Protein AF-J2IZG5-F1 (afdb_monomer)

Solvent-accessible surface area (backbone atoms only — not comparable to full-atom values): 5295 Å² total; per-residue (Å²): 116,68,64,58,52,51,49,61,74,72,49,90,49,74,66,49,54,48,44,36,51,55,34,45,56,60,38,54,62,50,49,65,55,47,53,48,34,74,74,65,54,65,31,91,90,58,64,65,66,59,48,52,54,48,41,52,52,32,54,51,44,28,55,50,14,60,80,67,71,35,61,40,49,28,54,31,30,52,55,33,39,55,55,41,50,52,45,50,49,49,40,67,59,34,63,78,110

pLDDT: mean 90.61, std 12.9, range [55.75, 98.62]

Radius of gyration: 16.97 Å; Cα contacts (8 Å, |Δi|>4): 75; chains: 1; bounding box: 39×18×52 Å

Mean predicted aligned error: 5.43 Å

Foldseek 3Di:
DVVVVVVVVVDDDPVLVVLLVVLQVVLCVLVVVLVVCVVPLDQPVPDLVVLVVVLVVLVVQLVVCVVVVRPSSNVSSVSSNVSSVSVNVSNVVSVVD

Secondary structure (DSSP, 8-state):
-HHHHHHHHHS--HHHHHHHHHHHHHHHTTHHHHHHHHHH---TTS-HHHHHHHHHHHHHHHHHHHHHT-HHHHHHHHHHHHHHHHHHHHHHHHT--

Structure (mmCIF, N/CA/C/O backbone):
data_AF-J2IZG5-F1
#
_entry.id   AF-J2IZG5-F1
#
loop_
_atom_site.group_PDB
_atom_site.id
_atom_site.type_symbol
_atom_site.label_atom_id
_atom_site.label_alt_id
_atom_site.label_comp_id
_atom_site.label_asym_id
_atom_site.label_entity_id
_atom_site.label_seq_id
_atom_site.pdbx_PDB_ins_code
_atom_site.Cartn_x
_atom_site.Cartn_y
_atom_site.Cartn_z
_atom_site.occupancy
_atom_site.B_iso_or_equiv
_atom_site.auth_seq_id
_atom_site.auth_comp_id
_atom_site.auth_asym_id
_atom_site.auth_atom_id
_atom_site.pdbx_PDB_model_num
ATOM 1 N N . MET A 1 1 ? 20.007 -2.379 -31.471 1.00 57.59 1 MET A N 1
ATOM 2 C CA . MET A 1 1 ? 20.549 -1.887 -30.176 1.00 57.59 1 MET A CA 1
ATOM 3 C C . MET A 1 1 ? 19.745 -0.722 -29.589 1.00 57.59 1 MET A C 1
ATOM 5 O O . MET A 1 1 ? 19.297 -0.842 -28.456 1.00 57.59 1 MET A O 1
ATOM 9 N N . TRP A 1 2 ? 19.556 0.403 -30.298 1.00 63.09 2 TRP A N 1
ATOM 10 C CA . TRP A 1 2 ? 18.710 1.512 -29.804 1.00 63.09 2 TRP A CA 1
ATOM 11 C C . TRP A 1 2 ? 17.213 1.256 -30.048 1.00 63.09 2 TRP A C 1
ATOM 13 O O . TRP A 1 2 ? 16.392 1.495 -29.167 1.00 63.09 2 TRP A O 1
ATOM 23 N N . GLU A 1 3 ? 16.869 0.647 -31.185 1.00 59.84 3 GLU A N 1
ATOM 24 C CA . GLU A 1 3 ? 15.497 0.220 -31.492 1.00 59.84 3 GLU A CA 1
ATOM 25 C C . GLU A 1 3 ? 14.968 -0.839 -30.519 1.00 59.84 3 GLU A C 1
ATOM 27 O O . 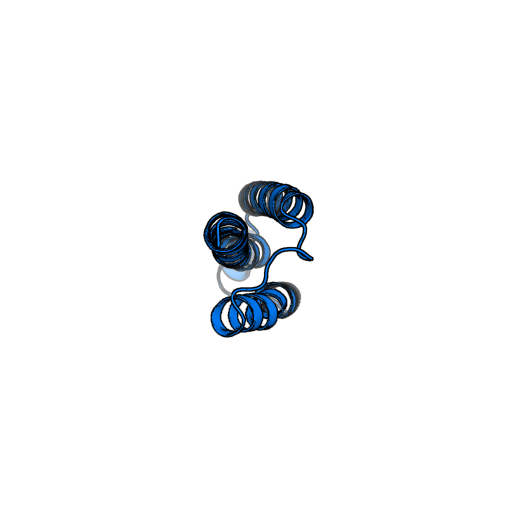GLU A 1 3 ? 13.818 -0.749 -30.116 1.00 59.84 3 GLU A O 1
ATOM 32 N N . ASP A 1 4 ? 15.803 -1.767 -30.037 1.00 61.19 4 ASP A N 1
ATOM 33 C CA . ASP A 1 4 ? 15.405 -2.765 -29.026 1.00 61.19 4 ASP A CA 1
ATOM 34 C C . ASP A 1 4 ? 15.049 -2.124 -27.677 1.00 61.19 4 ASP A C 1
ATOM 36 O O . ASP A 1 4 ? 14.161 -2.594 -26.965 1.00 61.19 4 ASP A O 1
ATOM 40 N N . LYS A 1 5 ? 15.724 -1.020 -27.323 1.00 57.78 5 LYS A N 1
ATOM 41 C CA . LYS A 1 5 ? 15.377 -0.195 -26.156 1.00 57.78 5 LYS A CA 1
ATOM 42 C C . LYS A 1 5 ? 14.049 0.528 -26.376 1.00 57.78 5 LYS A C 1
ATOM 44 O O . LYS A 1 5 ? 13.235 0.561 -25.461 1.00 57.78 5 LYS A O 1
ATOM 49 N N . ILE A 1 6 ? 13.817 1.061 -27.576 1.00 60.16 6 ILE A N 1
ATOM 50 C CA . ILE A 1 6 ? 12.556 1.723 -27.941 1.00 60.16 6 ILE A CA 1
ATOM 51 C C . ILE A 1 6 ? 11.392 0.721 -28.001 1.00 60.16 6 ILE A C 1
ATOM 53 O O . ILE A 1 6 ? 10.304 1.033 -27.534 1.00 60.16 6 ILE A O 1
ATOM 57 N N . LEU A 1 7 ? 11.613 -0.494 -28.500 1.00 55.75 7 LEU A N 1
ATOM 58 C CA . LEU A 1 7 ? 10.626 -1.576 -28.523 1.00 55.75 7 LEU A CA 1
ATOM 59 C C . LEU A 1 7 ? 10.297 -2.062 -27.106 1.00 55.75 7 LEU A C 1
ATOM 61 O O . LEU A 1 7 ? 9.122 -2.163 -26.765 1.00 55.75 7 LEU A O 1
ATOM 65 N N . LYS A 1 8 ? 11.298 -2.238 -26.230 1.00 56.06 8 LYS A N 1
ATOM 66 C CA . LYS A 1 8 ? 11.062 -2.500 -24.796 1.00 56.06 8 LYS A CA 1
ATOM 67 C C . LYS A 1 8 ? 10.314 -1.367 -24.085 1.00 56.06 8 LYS A C 1
ATOM 69 O O . LYS A 1 8 ? 9.549 -1.644 -23.173 1.00 56.06 8 LYS A O 1
ATOM 74 N N . LEU A 1 9 ? 10.507 -0.116 -24.502 1.00 56.00 9 LEU A N 1
ATOM 75 C CA . LEU A 1 9 ? 9.762 1.040 -23.987 1.00 56.00 9 LEU A CA 1
ATOM 76 C C . LEU A 1 9 ? 8.311 1.107 -24.500 1.00 56.00 9 LEU A C 1
ATOM 78 O O . LEU A 1 9 ? 7.502 1.813 -23.905 1.00 56.00 9 LEU A O 1
ATOM 82 N N . LYS A 1 10 ? 7.970 0.414 -25.598 1.00 55.84 10 LYS A N 1
ATOM 83 C CA . LYS A 1 10 ? 6.691 0.590 -26.312 1.00 55.84 10 LYS A CA 1
ATOM 84 C C . LYS A 1 10 ? 5.703 -0.569 -26.150 1.00 55.84 10 LYS A C 1
ATOM 86 O O . LYS A 1 10 ? 4.522 -0.386 -26.432 1.00 55.84 10 LYS A O 1
ATOM 91 N N . THR A 1 11 ? 6.141 -1.735 -25.678 1.00 61.22 11 THR A N 1
ATOM 92 C CA . THR A 1 11 ? 5.274 -2.912 -25.495 1.00 61.22 11 THR A CA 1
ATOM 93 C C . THR A 1 11 ? 5.440 -3.520 -24.111 1.00 61.22 11 THR A C 1
ATOM 95 O O . THR A 1 11 ? 6.523 -4.001 -23.783 1.00 61.22 11 THR A O 1
ATOM 98 N N . MET A 1 12 ? 4.348 -3.546 -23.334 1.00 66.69 12 MET A N 1
ATOM 99 C CA . MET A 1 12 ? 4.258 -4.368 -22.125 1.00 66.69 12 MET A CA 1
ATOM 100 C C . MET A 1 12 ? 4.476 -5.825 -22.511 1.00 66.69 12 MET A C 1
ATOM 102 O O . MET A 1 12 ? 3.743 -6.368 -23.340 1.00 66.69 12 MET A O 1
ATOM 106 N N . ASN A 1 13 ? 5.495 -6.449 -21.935 1.00 82.56 13 ASN A N 1
ATOM 107 C CA . ASN A 1 13 ? 5.746 -7.863 -22.164 1.00 82.56 13 ASN A CA 1
ATOM 108 C C . ASN A 1 13 ? 4.916 -8.711 -21.177 1.00 82.56 13 ASN A C 1
ATOM 110 O O . ASN A 1 13 ? 4.318 -8.207 -20.226 1.00 82.56 13 ASN A O 1
ATOM 114 N N . PHE A 1 14 ? 4.860 -10.023 -21.405 1.00 88.56 14 PHE A N 1
ATOM 115 C CA . PHE A 1 14 ? 4.074 -10.939 -20.571 1.00 88.56 14 PHE A CA 1
ATOM 116 C C . PHE A 1 14 ? 4.482 -10.918 -19.083 1.00 88.56 14 PHE A C 1
ATOM 118 O O . PHE A 1 14 ? 3.635 -11.109 -18.212 1.00 88.56 14 PHE A O 1
ATOM 125 N N . ILE A 1 15 ? 5.755 -10.634 -18.780 1.00 88.50 15 ILE A N 1
ATOM 126 C CA . ILE A 1 15 ? 6.266 -10.523 -17.407 1.00 88.50 15 ILE A CA 1
ATOM 127 C C . ILE A 1 15 ? 5.680 -9.280 -16.729 1.00 88.50 15 ILE A C 1
ATOM 129 O O . ILE A 1 15 ? 5.205 -9.381 -15.599 1.00 88.50 15 ILE A O 1
ATOM 133 N N . ASP A 1 16 ? 5.633 -8.142 -17.427 1.00 87.38 16 ASP A N 1
ATOM 134 C CA . ASP A 1 16 ? 5.053 -6.899 -16.899 1.00 87.38 16 ASP A CA 1
ATOM 135 C C . ASP A 1 16 ? 3.561 -7.072 -16.576 1.00 87.38 16 ASP A C 1
ATOM 137 O O . ASP A 1 16 ? 3.079 -6.591 -15.548 1.00 87.38 16 ASP A O 1
ATOM 141 N N . LEU A 1 17 ? 2.830 -7.805 -17.426 1.00 90.06 17 LEU A N 1
ATOM 142 C CA . LEU A 1 17 ? 1.412 -8.101 -17.215 1.00 90.06 17 LEU A CA 1
ATOM 143 C C . LEU A 1 17 ? 1.192 -8.984 -15.980 1.00 90.06 17 LEU A C 1
ATOM 145 O O . LEU A 1 17 ? 0.303 -8.700 -15.177 1.00 90.06 17 LEU A O 1
ATOM 149 N N . ILE A 1 18 ? 2.014 -10.025 -15.801 1.00 93.31 18 ILE A N 1
ATOM 150 C CA . ILE A 1 18 ? 1.981 -10.860 -14.593 1.00 93.31 18 ILE A CA 1
ATOM 151 C C . ILE A 1 18 ? 2.314 -10.022 -13.359 1.00 93.31 18 ILE A C 1
ATOM 153 O O . ILE A 1 18 ? 1.615 -10.134 -12.354 1.00 93.31 18 ILE A O 1
ATOM 157 N N . GLY A 1 19 ? 3.340 -9.170 -13.427 1.00 89.25 19 GLY A N 1
ATOM 158 C CA . GLY A 1 19 ? 3.733 -8.290 -12.326 1.00 89.25 19 GLY A CA 1
ATOM 159 C C . GLY A 1 19 ? 2.602 -7.352 -11.907 1.00 89.25 19 GLY A C 1
ATOM 160 O O . GLY A 1 19 ? 2.280 -7.254 -10.722 1.00 89.25 19 GLY A O 1
ATOM 161 N N . LEU A 1 20 ? 1.932 -6.731 -12.881 1.00 91.44 20 LEU A N 1
ATOM 162 C CA . LEU A 1 20 ? 0.765 -5.886 -12.635 1.00 91.44 20 LEU A CA 1
ATOM 163 C C . LEU A 1 20 ? -0.404 -6.662 -12.042 1.00 91.44 20 LEU A C 1
ATOM 165 O O . LEU A 1 20 ? -1.015 -6.193 -11.086 1.00 91.44 20 LEU A O 1
ATOM 169 N N . PHE A 1 21 ? -0.719 -7.839 -12.585 1.00 94.12 21 PHE A N 1
ATOM 170 C CA . PHE A 1 21 ? -1.826 -8.652 -12.094 1.00 94.12 21 PHE A CA 1
ATOM 171 C C . PHE A 1 21 ? -1.570 -9.148 -10.667 1.00 94.12 21 PHE A C 1
ATOM 173 O O . PHE A 1 21 ? -2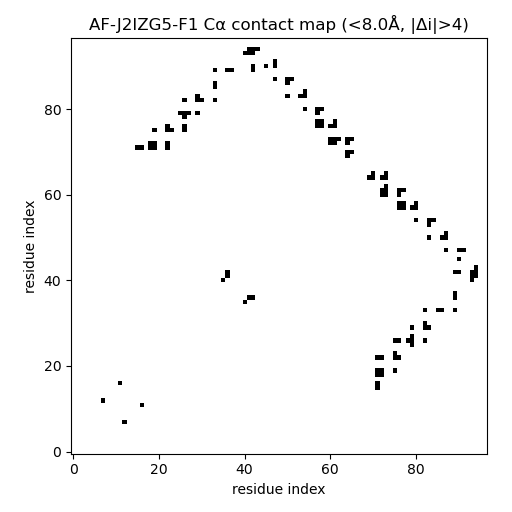.421 -8.990 -9.793 1.00 94.12 21 PHE A O 1
ATOM 180 N N . ALA A 1 22 ? -0.371 -9.671 -10.403 1.00 93.69 22 ALA A N 1
ATOM 181 C CA . ALA A 1 22 ? 0.040 -10.105 -9.074 1.00 93.69 22 ALA A CA 1
ATOM 182 C C . ALA A 1 22 ? -0.019 -8.946 -8.071 1.00 93.69 22 ALA A C 1
ATOM 184 O O . ALA A 1 22 ? -0.631 -9.075 -7.008 1.00 93.69 22 ALA A O 1
ATOM 185 N N . GLY A 1 23 ? 0.553 -7.791 -8.427 1.00 93.12 23 GLY A N 1
ATOM 186 C CA . GLY A 1 23 ? 0.502 -6.601 -7.589 1.00 93.12 23 GLY A CA 1
ATOM 187 C C . GLY A 1 23 ? -0.930 -6.126 -7.347 1.00 93.12 23 GLY A C 1
ATOM 188 O O . GLY A 1 23 ? -1.285 -5.858 -6.206 1.00 93.12 23 GLY A O 1
ATOM 189 N N . MET A 1 24 ? -1.789 -6.125 -8.370 1.00 94.62 24 MET A N 1
ATOM 190 C CA . MET A 1 24 ? -3.204 -5.766 -8.250 1.00 94.62 24 MET A CA 1
ATOM 191 C C . MET A 1 24 ? -3.961 -6.683 -7.282 1.00 94.62 24 MET A C 1
ATOM 193 O O . MET A 1 24 ? -4.684 -6.183 -6.419 1.00 94.62 24 MET A O 1
ATOM 197 N N . CYS A 1 25 ? -3.787 -8.006 -7.380 1.00 96.69 25 CYS A N 1
ATOM 198 C CA . CYS A 1 25 ? -4.405 -8.955 -6.452 1.00 96.69 25 CYS A CA 1
ATOM 199 C C . CYS A 1 25 ? -4.004 -8.663 -5.000 1.00 96.69 25 CYS A C 1
ATOM 201 O O . CYS A 1 25 ? -4.860 -8.623 -4.114 1.00 96.69 25 CYS A O 1
ATOM 203 N N . VAL A 1 26 ? -2.714 -8.406 -4.762 1.00 94.81 26 VAL A N 1
ATOM 204 C CA . VAL A 1 26 ? -2.198 -8.062 -3.431 1.00 94.81 26 VAL A CA 1
ATOM 205 C C . VAL A 1 26 ? -2.759 -6.721 -2.956 1.00 94.81 26 VAL A C 1
ATOM 207 O O . VAL A 1 26 ? -3.254 -6.638 -1.834 1.00 94.81 26 VAL A O 1
ATOM 210 N N . THR A 1 27 ? -2.756 -5.686 -3.795 1.00 92.75 27 THR A N 1
ATOM 211 C CA . THR A 1 27 ? -3.290 -4.358 -3.464 1.00 92.75 27 T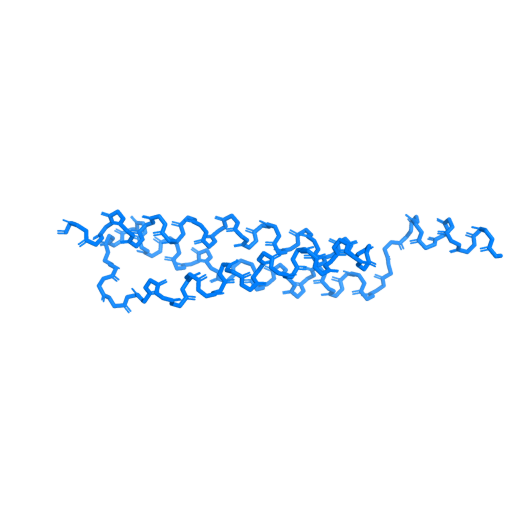HR A CA 1
ATOM 212 C C . THR A 1 27 ? -4.770 -4.421 -3.079 1.00 92.75 27 THR A C 1
ATOM 214 O O . THR A 1 27 ? -5.165 -3.921 -2.025 1.00 92.75 27 THR A O 1
ATOM 217 N N . ILE A 1 28 ? -5.599 -5.077 -3.898 1.00 95.31 28 ILE A N 1
ATOM 218 C CA . ILE A 1 28 ? -7.051 -5.165 -3.681 1.00 95.31 28 ILE A CA 1
ATOM 219 C C . ILE A 1 28 ? -7.387 -5.997 -2.437 1.00 95.31 28 ILE A C 1
ATOM 221 O O . ILE A 1 28 ? -8.417 -5.751 -1.811 1.00 95.31 28 ILE A O 1
ATOM 225 N N . SER A 1 29 ? -6.512 -6.916 -2.010 1.00 95.12 29 SER A N 1
ATOM 226 C CA . SER A 1 29 ? -6.726 -7.731 -0.802 1.00 95.12 29 SER A CA 1
ATOM 227 C C . SER A 1 29 ? -6.912 -6.911 0.485 1.00 95.12 29 SER A C 1
ATOM 229 O O . SER A 1 29 ? -7.548 -7.382 1.429 1.00 95.12 29 SER A O 1
ATOM 231 N N . VAL A 1 30 ? -6.428 -5.662 0.517 1.00 94.88 30 VAL A N 1
ATOM 232 C CA . VAL A 1 30 ? -6.592 -4.745 1.656 1.00 94.88 30 VAL A CA 1
ATOM 233 C C . VAL A 1 30 ? -7.993 -4.113 1.688 1.00 94.88 30 VAL A C 1
ATOM 235 O O . VAL A 1 30 ? -8.497 -3.769 2.758 1.00 94.88 30 VAL A O 1
ATOM 238 N N . ILE A 1 31 ? -8.678 -4.007 0.543 1.00 97.19 31 ILE A N 1
ATOM 239 C CA . ILE A 1 31 ? -9.986 -3.341 0.429 1.00 97.19 31 ILE A CA 1
ATOM 240 C C . ILE A 1 31 ? -11.068 -4.010 1.297 1.00 97.19 31 ILE A C 1
ATOM 242 O O . ILE A 1 31 ? -11.749 -3.287 2.029 1.00 97.19 31 ILE A O 1
ATOM 246 N N . PRO A 1 32 ? -11.238 -5.350 1.311 1.00 97.00 32 PRO A N 1
ATOM 247 C CA . PRO A 1 32 ? -12.192 -6.002 2.210 1.00 97.00 32 PRO A CA 1
ATOM 248 C C . PRO A 1 32 ? -11.978 -5.644 3.685 1.00 97.00 32 PRO A C 1
ATOM 250 O O . PRO A 1 32 ? -12.949 -5.451 4.420 1.00 97.00 32 PRO A O 1
ATOM 253 N N . GLN A 1 33 ? -10.719 -5.501 4.112 1.00 96.56 33 GLN A N 1
ATOM 254 C CA . GLN A 1 33 ? -10.387 -5.118 5.481 1.00 96.56 33 GLN A CA 1
ATOM 255 C C . GLN A 1 33 ? -10.761 -3.656 5.762 1.00 96.56 33 GLN A C 1
ATOM 257 O O . GLN A 1 33 ? -11.394 -3.387 6.785 1.00 96.56 33 GLN A O 1
ATOM 262 N N . ILE A 1 34 ? -10.468 -2.736 4.834 1.00 97.56 34 ILE A N 1
ATOM 263 C CA . ILE A 1 34 ? -10.898 -1.327 4.907 1.00 97.56 34 ILE A CA 1
ATOM 264 C C . ILE A 1 34 ? -12.419 -1.246 5.045 1.00 97.56 34 ILE A C 1
ATOM 266 O O . ILE A 1 34 ? -12.929 -0.590 5.952 1.00 97.56 34 ILE A O 1
ATOM 270 N N . VAL A 1 35 ? -13.158 -1.955 4.186 1.00 98.12 35 VAL A N 1
ATOM 271 C CA . VAL A 1 35 ? -14.628 -1.966 4.199 1.00 98.12 35 VAL A CA 1
ATOM 272 C C . VAL A 1 35 ? -15.163 -2.529 5.516 1.00 98.12 35 VAL A C 1
ATOM 274 O O . VAL A 1 35 ? -16.104 -1.974 6.085 1.00 98.12 35 VAL A O 1
ATOM 277 N N . LYS A 1 36 ? -14.566 -3.607 6.035 1.00 97.12 36 LYS A N 1
ATOM 278 C CA . LYS A 1 36 ? -14.954 -4.197 7.322 1.00 97.12 36 LYS A CA 1
ATOM 279 C C . LYS A 1 36 ? -14.756 -3.213 8.472 1.00 97.12 36 LYS A C 1
ATOM 281 O O . LYS A 1 36 ? -15.665 -3.050 9.286 1.00 97.12 36 LYS A O 1
ATOM 286 N N . VAL A 1 37 ? -13.607 -2.542 8.537 1.00 97.25 37 VAL A N 1
ATOM 287 C CA . VAL A 1 37 ? -13.330 -1.548 9.582 1.00 97.25 37 VAL A CA 1
ATOM 288 C C . VAL A 1 37 ? -14.266 -0.355 9.447 1.00 97.25 37 VAL A C 1
ATOM 290 O O . VAL A 1 37 ? -14.884 0.046 10.427 1.00 97.25 37 VAL A O 1
ATOM 293 N N . TRP A 1 38 ? -14.476 0.147 8.231 1.00 97.19 38 TRP A N 1
ATOM 294 C CA . TRP A 1 38 ? -15.385 1.262 8.001 1.00 97.19 38 TRP A CA 1
ATOM 295 C C . TRP A 1 38 ? -16.835 0.944 8.385 1.00 97.19 38 TRP A C 1
ATOM 297 O O . TRP A 1 38 ? -17.531 1.827 8.876 1.00 97.19 38 TRP A O 1
ATOM 307 N N . LYS A 1 39 ? -17.302 -0.298 8.218 1.00 97.19 39 LYS A N 1
ATOM 308 C CA . LYS A 1 39 ? -18.657 -0.701 8.631 1.00 97.19 39 LYS A CA 1
ATOM 309 C C . LYS A 1 39 ? -18.776 -0.974 10.127 1.00 97.19 39 LYS A C 1
ATOM 311 O O . LYS A 1 39 ? -19.771 -0.606 10.737 1.00 97.19 39 LYS A O 1
ATOM 316 N N . THR A 1 40 ? -17.794 -1.661 10.706 1.00 96.81 40 THR A N 1
ATOM 317 C CA . THR A 1 40 ? -17.886 -2.161 12.089 1.00 96.81 40 THR A CA 1
ATOM 318 C C . THR A 1 40 ? -17.322 -1.205 13.126 1.00 96.81 40 THR A C 1
ATOM 320 O O . THR A 1 40 ? -17.665 -1.346 14.294 1.00 96.81 40 THR A O 1
ATOM 323 N N . LYS A 1 41 ? -16.441 -0.283 12.716 1.00 95.94 41 LYS A N 1
ATOM 324 C CA . LYS A 1 41 ? -15.673 0.630 13.579 1.00 95.94 41 LYS A CA 1
ATOM 325 C C . LYS A 1 41 ? -14.819 -0.089 14.632 1.00 95.94 41 LYS A C 1
ATOM 327 O O . LYS A 1 41 ? -14.338 0.513 15.576 1.00 95.94 41 LYS A O 1
ATOM 332 N N . LYS A 1 42 ? -14.613 -1.404 14.486 1.00 94.12 42 LYS A N 1
ATOM 333 C CA . LYS A 1 42 ? -13.897 -2.237 15.460 1.00 94.12 42 LYS A CA 1
ATOM 334 C C . LYS A 1 42 ? -12.477 -2.501 14.985 1.00 94.12 42 LYS A C 1
ATOM 336 O O . LYS A 1 42 ? -12.277 -3.261 14.038 1.00 94.12 42 LYS A O 1
ATOM 341 N N . VAL A 1 43 ? -11.502 -1.927 15.692 1.00 96.38 43 VAL A N 1
ATOM 342 C CA . VAL A 1 43 ? -10.071 -2.055 15.358 1.00 96.38 43 VAL A CA 1
ATOM 343 C C . VAL A 1 43 ? -9.209 -2.685 16.452 1.00 96.38 43 VAL A C 1
ATOM 345 O O . VAL A 1 43 ? -8.068 -3.019 16.174 1.00 96.38 43 VAL A O 1
ATOM 348 N N . LYS A 1 44 ? -9.750 -2.964 17.650 1.00 92.44 44 LYS A N 1
ATOM 349 C CA . LYS A 1 44 ? -8.985 -3.504 18.801 1.00 92.44 44 LYS A CA 1
ATOM 350 C C . LYS A 1 44 ? -8.185 -4.786 18.524 1.00 92.44 44 LYS A C 1
ATOM 352 O O . LYS A 1 44 ? -7.188 -5.035 19.185 1.00 92.44 44 LYS A O 1
ATOM 357 N N . ALA A 1 45 ? -8.629 -5.614 17.578 1.00 93.25 45 ALA A N 1
ATOM 358 C CA . ALA A 1 45 ? -7.941 -6.852 17.197 1.00 93.25 45 ALA A CA 1
ATOM 359 C C . ALA A 1 45 ? -6.973 -6.678 16.008 1.00 93.25 45 ALA A C 1
ATOM 361 O O . ALA A 1 45 ? -6.387 -7.652 15.542 1.00 93.25 45 ALA A O 1
ATOM 362 N N . ILE A 1 46 ? -6.845 -5.464 15.467 1.00 95.25 46 ILE A N 1
ATOM 363 C CA . ILE A 1 46 ? -6.027 -5.158 14.295 1.00 95.25 46 ILE A CA 1
ATOM 364 C C . ILE A 1 46 ? -4.749 -4.473 14.771 1.00 95.25 46 ILE A C 1
ATOM 366 O O . ILE A 1 46 ? -4.785 -3.417 15.389 1.00 95.25 46 ILE A O 1
ATOM 370 N N . SER A 1 47 ? -3.606 -5.075 14.457 1.00 96.19 47 SER A N 1
ATOM 371 C CA . SER A 1 47 ? -2.296 -4.561 14.852 1.00 96.19 47 SER A CA 1
ATOM 372 C C . SER A 1 47 ? -1.895 -3.331 14.033 1.00 96.19 47 SER A C 1
ATOM 374 O O . SER A 1 47 ? -1.661 -3.436 12.825 1.00 96.19 47 SER A O 1
ATOM 376 N N . LEU A 1 48 ? -1.730 -2.184 14.701 1.00 96.75 48 LEU A N 1
ATOM 377 C CA . LEU A 1 48 ? -1.129 -0.986 14.104 1.00 96.75 48 LEU A CA 1
ATOM 378 C C . LEU A 1 48 ? 0.301 -1.264 13.616 1.00 96.75 48 LEU A C 1
ATOM 380 O O . LEU A 1 48 ? 0.673 -0.856 12.518 1.00 96.75 48 LEU A O 1
ATOM 384 N N . LEU A 1 49 ? 1.087 -2.012 14.399 1.00 97.44 49 LEU A N 1
ATOM 385 C CA . LEU A 1 49 ? 2.480 -2.332 14.079 1.00 97.44 49 LEU A CA 1
ATOM 386 C C . LEU A 1 49 ? 2.604 -3.079 12.746 1.00 97.44 49 LEU A C 1
ATOM 388 O O . LEU A 1 49 ? 3.493 -2.777 11.952 1.00 97.44 49 LEU A O 1
ATOM 392 N N . THR A 1 50 ? 1.693 -4.017 12.478 1.00 96.25 50 THR A N 1
ATOM 393 C CA . THR A 1 50 ? 1.679 -4.783 11.225 1.00 96.25 50 THR A CA 1
ATOM 394 C C . THR A 1 50 ? 1.527 -3.858 10.022 1.00 96.25 50 THR A C 1
ATOM 396 O O . THR A 1 50 ? 2.313 -3.947 9.079 1.00 96.25 50 THR A O 1
ATOM 399 N N . PHE A 1 51 ? 0.563 -2.935 10.068 1.00 96.69 51 PHE A N 1
ATOM 400 C CA . PHE A 1 51 ? 0.337 -1.991 8.975 1.00 96.69 51 PHE A CA 1
ATOM 401 C C . PHE A 1 51 ? 1.457 -0.952 8.857 1.00 96.69 51 PHE A C 1
ATOM 403 O O . PHE A 1 51 ? 1.817 -0.589 7.739 1.00 96.69 51 PHE A O 1
ATOM 410 N N . SER A 1 52 ? 2.073 -0.526 9.963 1.00 98.00 52 SER A N 1
ATOM 411 C CA . SER A 1 52 ? 3.227 0.384 9.940 1.00 98.00 52 SER A CA 1
ATOM 412 C C . SER A 1 52 ? 4.455 -0.242 9.272 1.00 98.00 52 SER A C 1
ATOM 414 O O . SER A 1 52 ? 5.047 0.370 8.383 1.00 98.00 52 SER A O 1
ATOM 416 N N . ILE A 1 53 ? 4.814 -1.479 9.641 1.00 98.44 53 ILE A N 1
ATOM 417 C CA . ILE A 1 53 ? 5.939 -2.202 9.023 1.00 98.44 53 ILE A CA 1
ATOM 418 C C . ILE A 1 53 ? 5.653 -2.463 7.541 1.00 98.44 53 ILE A C 1
ATOM 420 O O . ILE A 1 53 ? 6.522 -2.239 6.699 1.00 98.44 53 ILE A O 1
ATOM 424 N N . LEU A 1 54 ? 4.429 -2.887 7.208 1.00 96.94 54 LEU A N 1
ATOM 425 C CA . LEU A 1 54 ? 4.023 -3.122 5.823 1.00 96.94 54 LEU A CA 1
ATOM 426 C C . LEU A 1 54 ? 4.107 -1.839 4.984 1.00 96.94 54 LEU A C 1
ATOM 428 O O . LEU A 1 54 ? 4.675 -1.857 3.898 1.00 96.94 54 LEU A O 1
ATOM 432 N N . THR A 1 55 ? 3.613 -0.717 5.508 1.00 98.12 55 THR A N 1
ATOM 433 C CA . THR A 1 55 ? 3.684 0.602 4.855 1.00 98.12 55 THR A CA 1
ATOM 434 C C . THR A 1 55 ? 5.133 1.012 4.600 1.00 98.12 55 THR A C 1
ATOM 436 O O . THR A 1 55 ? 5.465 1.444 3.497 1.00 98.12 55 THR A O 1
ATOM 439 N N . PHE A 1 56 ? 6.023 0.815 5.579 1.00 98.50 56 PHE A N 1
ATOM 440 C CA . PHE A 1 56 ? 7.453 1.066 5.403 1.00 98.50 56 PHE A CA 1
ATOM 441 C C . PHE A 1 56 ? 8.069 0.180 4.312 1.00 98.50 56 PHE A C 1
ATOM 443 O O . PHE A 1 56 ? 8.751 0.684 3.420 1.00 98.50 56 PHE A O 1
ATOM 450 N N . GLY A 1 57 ? 7.775 -1.122 4.328 1.00 98.56 57 GLY A N 1
ATOM 451 C CA . GLY A 1 57 ? 8.223 -2.050 3.291 1.00 98.56 57 GLY A CA 1
ATOM 452 C C . GLY A 1 57 ? 7.732 -1.662 1.893 1.00 98.56 57 GLY A C 1
ATOM 453 O O . GLY A 1 57 ? 8.510 -1.688 0.944 1.00 98.56 57 GLY A O 1
ATOM 454 N N . ILE A 1 58 ? 6.474 -1.234 1.759 1.00 98.31 58 ILE A N 1
ATOM 455 C CA . ILE A 1 58 ? 5.904 -0.753 0.492 1.00 98.31 58 ILE A CA 1
ATOM 456 C C . ILE A 1 58 ? 6.640 0.500 -0.002 1.00 98.31 58 ILE A C 1
ATOM 458 O O . ILE A 1 58 ? 6.970 0.578 -1.183 1.00 98.31 58 ILE A O 1
ATOM 462 N N . MET A 1 59 ? 6.961 1.456 0.879 1.00 98.62 59 MET A N 1
ATOM 463 C CA . MET A 1 59 ? 7.776 2.619 0.495 1.00 98.62 59 MET A CA 1
ATOM 464 C C . MET A 1 59 ? 9.152 2.192 -0.033 1.00 98.62 59 MET A C 1
ATOM 466 O O . MET A 1 59 ? 9.602 2.706 -1.056 1.00 98.62 59 MET A O 1
ATOM 470 N N . MET A 1 60 ? 9.794 1.210 0.610 1.00 98.62 60 MET A N 1
ATOM 471 C CA . MET A 1 60 ? 11.058 0.647 0.123 1.00 98.62 60 MET A CA 1
ATOM 472 C C . MET A 1 60 ? 10.900 -0.047 -1.238 1.00 98.62 60 MET A C 1
ATOM 474 O O . MET A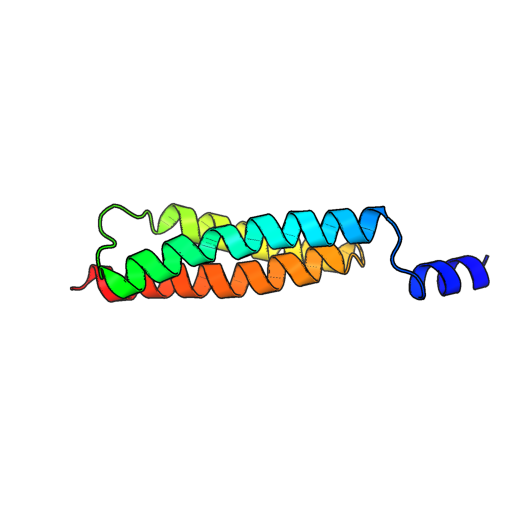 1 60 ? 11.764 0.111 -2.098 1.00 98.62 60 MET A O 1
ATOM 478 N N . TRP A 1 61 ? 9.790 -0.752 -1.481 1.00 98.38 61 TRP A N 1
ATOM 479 C CA . TRP A 1 61 ? 9.486 -1.347 -2.789 1.00 98.38 61 TRP A CA 1
ATOM 480 C C . TRP A 1 61 ? 9.287 -0.308 -3.890 1.00 98.38 61 TRP A C 1
ATOM 482 O O . TRP A 1 61 ? 9.732 -0.534 -5.012 1.00 98.38 61 TRP A O 1
ATOM 492 N N . ILE A 1 62 ? 8.669 0.836 -3.589 1.00 98.38 62 ILE A N 1
ATOM 493 C CA . ILE A 1 62 ? 8.538 1.939 -4.553 1.00 98.38 62 ILE A CA 1
ATOM 494 C C . ILE A 1 62 ? 9.923 2.482 -4.909 1.00 98.38 62 ILE A C 1
ATOM 496 O O . ILE A 1 62 ? 10.240 2.598 -6.091 1.00 98.38 62 ILE A O 1
ATOM 500 N N . ILE A 1 63 ? 10.769 2.754 -3.907 1.00 98.62 63 ILE A N 1
ATOM 501 C CA . ILE A 1 63 ? 12.154 3.201 -4.130 1.00 98.62 63 ILE A CA 1
ATOM 502 C C . ILE A 1 63 ? 12.903 2.175 -4.986 1.00 98.62 63 ILE A C 1
ATOM 504 O O . ILE A 1 63 ? 13.528 2.535 -5.982 1.00 98.62 63 ILE A O 1
ATOM 508 N N . TYR A 1 64 ? 12.795 0.890 -4.646 1.00 98.25 64 TYR A N 1
ATOM 509 C CA . TYR A 1 64 ? 13.393 -0.195 -5.417 1.00 98.25 64 TYR A CA 1
ATOM 510 C C . TYR A 1 64 ? 12.896 -0.225 -6.871 1.00 98.25 64 TYR A C 1
ATOM 512 O O . TYR A 1 64 ? 13.707 -0.314 -7.791 1.00 98.25 64 TYR A O 1
ATOM 520 N N . GLY A 1 65 ? 11.584 -0.102 -7.089 1.00 96.88 65 GLY A N 1
ATOM 521 C CA . GLY A 1 65 ? 10.976 -0.059 -8.418 1.00 96.88 65 GLY A CA 1
ATOM 522 C C . GLY A 1 65 ? 11.487 1.115 -9.253 1.00 96.88 65 GLY A C 1
ATOM 523 O O . GLY A 1 65 ? 11.850 0.923 -10.411 1.00 96.88 65 GLY A O 1
ATOM 524 N N . VAL A 1 66 ? 11.613 2.306 -8.654 1.00 97.56 66 VAL A N 1
ATOM 525 C CA . VAL A 1 66 ? 12.204 3.488 -9.308 1.00 97.56 66 VAL A CA 1
ATOM 526 C C . VAL A 1 66 ? 13.655 3.222 -9.705 1.00 97.56 66 VAL A C 1
ATOM 528 O O . VAL A 1 66 ? 14.018 3.434 -10.859 1.00 97.56 66 VAL A O 1
ATOM 531 N N . LEU A 1 67 ? 14.475 2.684 -8.795 1.00 97.56 67 LEU A N 1
ATOM 532 C CA . LEU A 1 67 ? 15.871 2.330 -9.089 1.00 97.56 67 LEU A CA 1
ATOM 533 C C . LEU A 1 67 ? 15.991 1.270 -10.198 1.00 97.56 67 LEU A C 1
ATOM 535 O O . LEU A 1 67 ? 16.983 1.242 -10.928 1.00 97.56 67 LEU A O 1
ATOM 539 N N . LYS A 1 68 ? 14.985 0.401 -10.344 1.00 94.62 68 LYS A N 1
ATOM 540 C CA . LYS A 1 68 ? 14.901 -0.616 -11.399 1.00 94.62 68 LYS A CA 1
ATOM 541 C C . LYS A 1 68 ? 14.231 -0.142 -12.690 1.00 94.62 68 LYS A C 1
ATOM 543 O O . LYS A 1 68 ? 14.312 -0.867 -13.677 1.00 94.62 68 LYS A O 1
ATOM 548 N N . ASN A 1 69 ? 13.641 1.055 -12.719 1.00 92.81 69 ASN A N 1
ATOM 549 C CA . ASN A 1 69 ? 12.747 1.513 -13.790 1.00 92.81 69 ASN A CA 1
ATOM 550 C C . ASN A 1 69 ? 11.608 0.508 -14.085 1.00 92.81 69 ASN A C 1
ATOM 552 O O . ASN A 1 69 ? 11.248 0.291 -15.240 1.00 92.81 69 ASN A O 1
ATOM 556 N N . ASP A 1 70 ? 11.058 -0.120 -13.042 1.00 92.19 70 ASP A N 1
ATOM 557 C CA . ASP A 1 70 ? 10.005 -1.138 -13.135 1.00 92.19 70 ASP A CA 1
ATOM 558 C C . ASP A 1 70 ? 8.632 -0.517 -12.836 1.00 92.19 70 ASP A C 1
ATOM 560 O O . ASP A 1 70 ? 8.254 -0.301 -11.680 1.00 92.19 70 ASP A O 1
ATOM 564 N N . LEU A 1 71 ? 7.890 -0.186 -13.897 1.00 91.19 71 LEU A N 1
ATOM 565 C CA . LEU A 1 71 ? 6.570 0.437 -13.786 1.00 91.19 71 LEU A CA 1
ATOM 566 C C . LEU A 1 71 ? 5.541 -0.437 -13.050 1.00 91.19 71 LEU A C 1
ATOM 568 O O . LEU A 1 71 ? 4.860 0.118 -12.183 1.00 91.19 71 LEU A O 1
ATOM 572 N N . PRO A 1 72 ? 5.407 -1.752 -13.330 1.00 92.31 72 PRO A N 1
ATOM 573 C CA . PRO A 1 72 ? 4.553 -2.636 -12.544 1.00 92.31 72 PRO A CA 1
ATOM 574 C C . PRO A 1 72 ? 4.767 -2.504 -11.035 1.00 92.31 72 PRO A C 1
ATOM 576 O O . PRO A 1 72 ? 3.811 -2.209 -10.318 1.00 92.31 72 PRO A O 1
ATOM 579 N N . ILE A 1 73 ? 6.014 -2.625 -10.562 1.00 9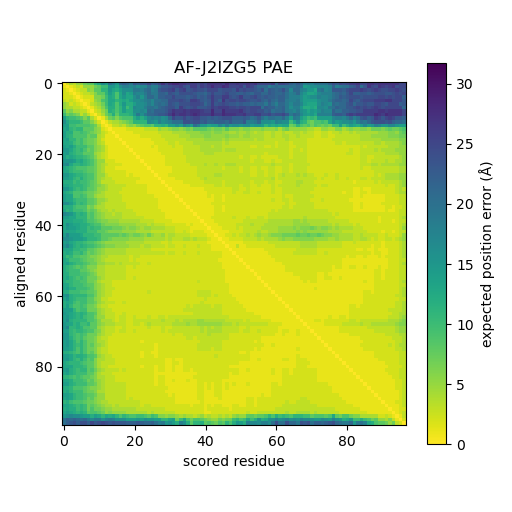5.62 73 ILE A N 1
ATOM 580 C CA . ILE A 1 73 ? 6.345 -2.526 -9.133 1.00 95.62 73 ILE A CA 1
ATOM 581 C C . ILE A 1 73 ? 5.970 -1.151 -8.576 1.00 95.62 73 ILE A C 1
ATOM 583 O O . ILE A 1 73 ? 5.363 -1.076 -7.504 1.00 95.62 73 ILE A O 1
ATOM 587 N N . ILE A 1 74 ? 6.318 -0.068 -9.279 1.00 96.75 74 ILE A N 1
ATOM 588 C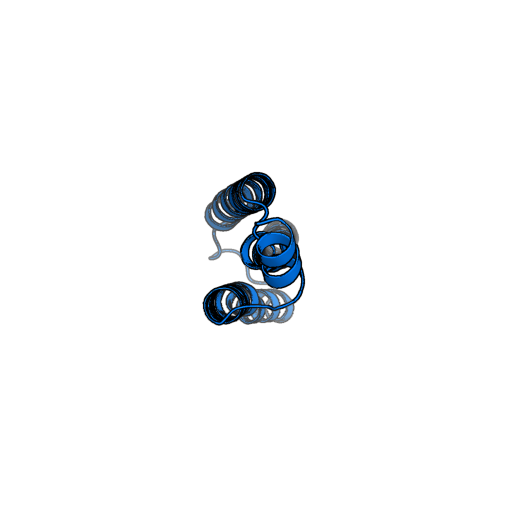 CA . ILE A 1 74 ? 6.046 1.303 -8.823 1.00 96.75 74 ILE A CA 1
ATOM 589 C C . ILE A 1 74 ? 4.538 1.531 -8.692 1.00 96.75 74 ILE A C 1
ATOM 591 O O . ILE A 1 74 ? 4.073 2.001 -7.651 1.00 96.75 74 ILE A O 1
ATOM 595 N N . ILE A 1 75 ? 3.769 1.194 -9.731 1.00 95.44 75 ILE A N 1
ATOM 596 C CA . ILE A 1 75 ? 2.329 1.463 -9.794 1.00 95.44 75 ILE A CA 1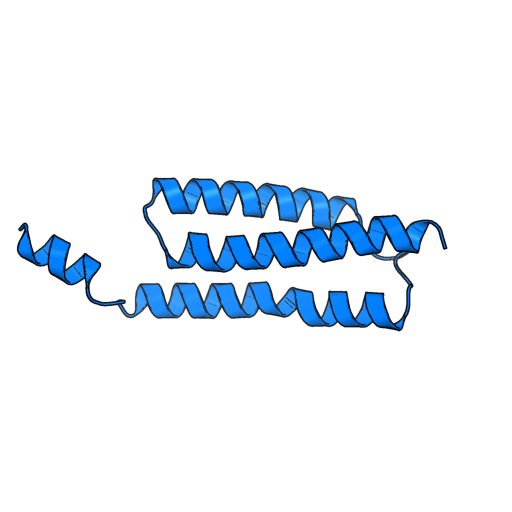
ATOM 597 C C . ILE A 1 75 ? 1.598 0.671 -8.710 1.00 95.44 75 ILE A C 1
ATOM 599 O O . ILE A 1 75 ? 0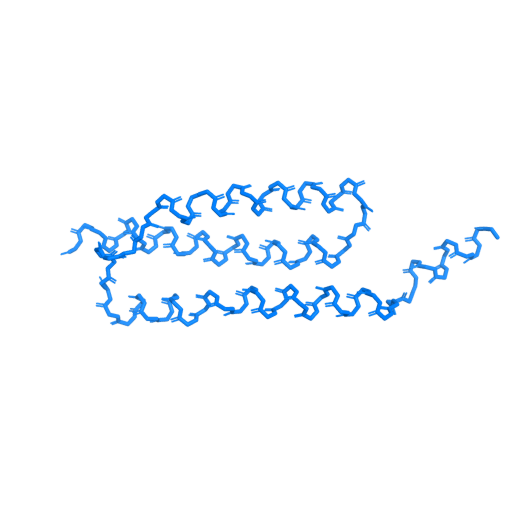.853 1.256 -7.921 1.00 95.44 75 ILE A O 1
ATOM 603 N N . THR A 1 76 ? 1.828 -0.641 -8.617 1.00 96.12 76 THR A N 1
ATOM 604 C CA . THR A 1 76 ? 1.079 -1.493 -7.682 1.00 96.12 76 THR A CA 1
ATOM 605 C C . THR A 1 76 ? 1.407 -1.148 -6.232 1.00 96.12 76 THR A C 1
ATOM 607 O O . THR A 1 76 ? 0.504 -1.049 -5.400 1.00 96.12 76 THR A O 1
ATOM 610 N N . ASN A 1 77 ? 2.678 -0.882 -5.913 1.00 98.19 77 ASN A N 1
ATOM 611 C CA . ASN A 1 77 ? 3.063 -0.497 -4.556 1.00 98.19 77 ASN A CA 1
ATOM 612 C C . ASN A 1 77 ? 2.580 0.909 -4.185 1.00 98.19 77 ASN A C 1
ATOM 614 O O . ASN A 1 77 ? 2.205 1.119 -3.037 1.00 98.19 77 ASN A O 1
ATOM 618 N N . SER A 1 78 ? 2.495 1.849 -5.128 1.00 98.25 78 SER A N 1
ATOM 619 C CA . SER A 1 78 ? 1.953 3.188 -4.848 1.00 98.25 78 SER A CA 1
ATOM 620 C C . SER A 1 78 ? 0.470 3.143 -4.471 1.00 98.25 78 SER A C 1
ATOM 622 O O . SER A 1 78 ? 0.052 3.790 -3.511 1.00 98.25 78 SER A O 1
ATOM 624 N N . VAL A 1 79 ? -0.331 2.325 -5.164 1.00 97.75 79 VAL A N 1
ATOM 625 C CA . VAL A 1 79 ? -1.742 2.124 -4.794 1.00 97.75 79 VAL A CA 1
ATOM 626 C C . VAL A 1 79 ? -1.852 1.379 -3.459 1.00 97.75 79 VAL A C 1
ATOM 628 O O . VAL A 1 79 ? -2.635 1.778 -2.595 1.00 97.75 79 VAL A O 1
ATOM 631 N N . SER A 1 80 ? -1.031 0.346 -3.238 1.00 97.69 80 SER A N 1
ATOM 632 C CA . SER A 1 80 ? -0.969 -0.346 -1.943 1.00 97.69 80 SER A CA 1
ATOM 633 C C . SER A 1 80 ? -0.603 0.597 -0.799 1.00 97.69 80 SER A C 1
ATOM 635 O O . SER A 1 80 ? -1.182 0.476 0.279 1.00 97.69 80 SER A O 1
ATOM 637 N N . LEU A 1 81 ? 0.319 1.540 -1.017 1.00 98.50 81 LEU A N 1
ATOM 638 C CA . LEU A 1 81 ? 0.718 2.528 -0.018 1.00 98.50 81 LEU A CA 1
ATOM 639 C C . LEU A 1 81 ? -0.487 3.362 0.412 1.00 98.50 81 LEU A C 1
ATOM 641 O O . LEU A 1 81 ? -0.763 3.471 1.603 1.00 98.50 81 LEU A O 1
ATOM 645 N N . PHE A 1 82 ? -1.249 3.876 -0.553 1.00 98.31 82 PHE A N 1
ATOM 646 C CA . PHE A 1 82 ? -2.453 4.656 -0.283 1.00 98.31 82 PHE A CA 1
ATOM 647 C C . PHE A 1 82 ? -3.489 3.870 0.539 1.00 98.31 82 PHE A C 1
ATOM 649 O O . PHE A 1 82 ? -3.977 4.364 1.555 1.00 98.31 82 PHE A O 1
ATOM 656 N N . LEU A 1 83 ? -3.780 2.619 0.163 1.00 98.12 83 LEU A N 1
ATOM 657 C CA . LEU A 1 83 ? -4.729 1.776 0.902 1.00 98.12 83 LEU A CA 1
ATOM 658 C C . LEU A 1 83 ? -4.243 1.440 2.321 1.00 98.12 83 LEU A C 1
ATOM 660 O O . LEU A 1 83 ? -5.033 1.443 3.266 1.00 98.12 83 LEU A O 1
ATOM 664 N N . ASN A 1 84 ? -2.946 1.178 2.495 1.00 98.19 84 ASN A N 1
ATOM 665 C CA . ASN A 1 84 ? -2.378 0.900 3.814 1.00 98.19 84 ASN A CA 1
ATOM 666 C C . ASN A 1 84 ? -2.378 2.143 4.713 1.00 98.19 84 ASN A C 1
ATOM 668 O O . ASN A 1 84 ? -2.663 2.021 5.903 1.00 98.19 84 ASN A O 1
ATOM 672 N N . LEU A 1 85 ? -2.161 3.339 4.157 1.00 98.38 85 LEU A N 1
ATOM 673 C CA . LEU A 1 85 ? -2.304 4.595 4.898 1.00 98.38 85 LEU A CA 1
ATOM 674 C C . LEU A 1 85 ? -3.750 4.827 5.362 1.00 98.38 85 LEU A C 1
ATOM 676 O O . LEU A 1 85 ? -3.954 5.243 6.501 1.00 98.38 85 LEU A O 1
ATOM 680 N N . ILE A 1 86 ? -4.754 4.492 4.539 1.00 98.00 86 ILE A N 1
ATOM 681 C CA . ILE A 1 86 ? -6.167 4.513 4.961 1.00 98.00 86 ILE A CA 1
ATOM 682 C C . ILE A 1 86 ? -6.398 3.549 6.130 1.00 98.00 86 ILE A C 1
ATOM 684 O O . ILE A 1 86 ? -7.053 3.914 7.105 1.00 98.00 86 ILE A O 1
ATOM 688 N N . MET A 1 87 ? -5.846 2.333 6.066 1.00 97.81 87 MET A N 1
ATOM 689 C CA . MET A 1 87 ? -5.950 1.369 7.166 1.00 97.81 87 MET A CA 1
ATOM 690 C C . MET A 1 87 ? -5.303 1.879 8.454 1.00 97.81 87 MET A C 1
ATOM 692 O O . MET A 1 87 ? -5.927 1.787 9.508 1.00 97.81 87 MET A O 1
ATOM 696 N N . ILE A 1 88 ? -4.094 2.447 8.381 1.00 98.06 88 ILE A N 1
ATOM 697 C CA . ILE A 1 88 ? -3.424 3.065 9.536 1.00 98.06 88 ILE A CA 1
ATOM 698 C C . ILE A 1 88 ? -4.294 4.178 10.121 1.00 98.06 88 ILE A C 1
ATOM 700 O O . ILE A 1 88 ? -4.523 4.204 11.329 1.00 98.06 88 ILE A O 1
ATOM 704 N N . TYR A 1 89 ? -4.818 5.064 9.271 1.00 97.81 89 TYR A N 1
ATOM 705 C CA . TYR A 1 89 ? -5.709 6.136 9.700 1.00 97.81 89 TYR A CA 1
ATOM 706 C C . TYR A 1 89 ? -6.946 5.588 10.424 1.00 97.81 89 TYR A C 1
ATOM 708 O O . TYR A 1 89 ? -7.274 6.059 11.511 1.00 97.81 89 TYR A O 1
ATOM 716 N N . PHE A 1 90 ? -7.599 4.559 9.878 1.00 97.44 90 PHE A N 1
ATOM 717 C CA . PHE A 1 90 ? -8.759 3.936 10.516 1.00 97.44 90 PHE A CA 1
ATOM 718 C C . PHE A 1 90 ? -8.430 3.267 11.846 1.00 97.44 90 PHE A C 1
ATOM 720 O O . PHE A 1 90 ? -9.231 3.378 12.771 1.00 97.44 90 PHE A O 1
ATOM 727 N N . ILE A 1 91 ? -7.282 2.594 11.957 1.00 97.06 91 ILE A N 1
ATOM 728 C CA . ILE A 1 91 ? -6.839 2.006 13.226 1.00 97.06 91 ILE A CA 1
ATOM 729 C C . ILE A 1 91 ? -6.691 3.116 14.270 1.00 97.06 91 ILE A C 1
ATOM 731 O O . ILE A 1 91 ? -7.327 3.043 15.310 1.00 97.06 91 ILE A O 1
ATOM 735 N N . ILE A 1 92 ? -5.960 4.190 13.963 1.00 96.94 92 ILE A N 1
ATOM 736 C CA . ILE A 1 92 ? -5.715 5.287 14.915 1.00 96.94 92 I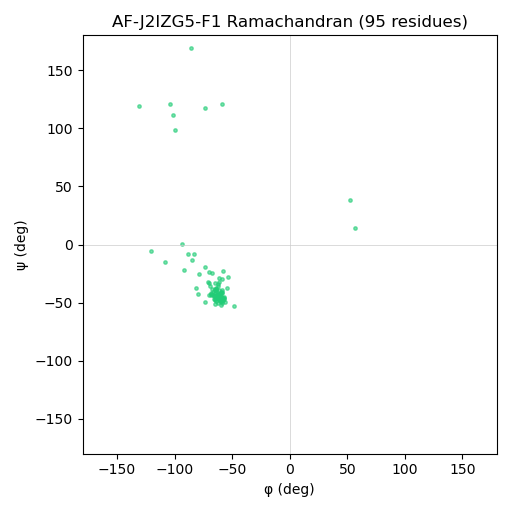LE A CA 1
ATOM 737 C C . ILE A 1 92 ? -7.004 6.041 15.280 1.00 96.94 92 ILE A C 1
ATOM 739 O O . ILE A 1 92 ? -7.167 6.479 16.420 1.00 96.94 92 ILE A O 1
ATOM 743 N N . TYR A 1 93 ? -7.906 6.241 14.316 1.00 96.38 93 TYR A N 1
ATOM 744 C CA . TYR A 1 93 ? -9.142 6.991 14.528 1.00 96.38 93 TYR A CA 1
ATOM 745 C C . TYR A 1 93 ? -10.159 6.198 15.361 1.00 96.38 93 TYR A C 1
ATOM 747 O O . TYR A 1 93 ? -10.645 6.714 16.363 1.00 96.38 93 TYR A O 1
ATOM 755 N N . TYR A 1 94 ? -10.431 4.940 14.998 1.00 95.88 94 TYR A N 1
ATOM 756 C CA . TYR A 1 94 ? -11.418 4.099 15.688 1.00 95.88 94 TYR A CA 1
ATOM 757 C C . TYR A 1 94 ? -10.881 3.399 16.941 1.00 95.88 94 TYR A C 1
ATOM 759 O O . TYR A 1 94 ? -11.651 2.782 17.663 1.00 95.88 94 TYR A O 1
ATOM 767 N N . GLU A 1 95 ? -9.579 3.457 17.228 1.00 90.50 95 GLU A N 1
ATOM 768 C CA . GLU A 1 95 ? -9.029 2.953 18.496 1.00 90.50 95 GLU A CA 1
ATOM 769 C C . GLU A 1 95 ? -9.441 3.824 19.692 1.00 90.50 95 GLU A C 1
ATOM 771 O O . GLU A 1 95 ? -9.477 3.346 20.825 1.00 90.50 95 GLU A O 1
ATOM 776 N N . LYS A 1 96 ? -9.770 5.095 19.432 1.00 74.62 96 LYS A N 1
ATOM 777 C CA . LYS A 1 96 ? -10.211 6.061 20.445 1.00 74.62 96 LYS A CA 1
ATOM 778 C C . LYS A 1 96 ? -11.714 5.996 20.749 1.00 74.62 96 LYS A C 1
ATOM 780 O O . LYS A 1 96 ? -12.127 6.601 21.735 1.00 74.62 96 LYS A O 1
ATOM 785 N N . GLU A 1 97 ? -12.500 5.310 19.916 1.00 58.69 97 GLU A N 1
ATOM 786 C CA . GLU A 1 97 ? -13.944 5.063 20.101 1.00 58.69 97 GLU A CA 1
ATOM 787 C C . GLU A 1 97 ? -14.196 3.727 20.826 1.00 58.69 97 GLU A C 1
ATOM 789 O O . GLU A 1 97 ? -15.082 3.699 21.710 1.00 58.69 97 GLU A O 1
#

Nearest PDB structures (foldseek):
  4rng-assembly4_C-2  TM=9.879E-01  e=2.692E-06  Thermodesulfovibrio yellowstonii DSM 11347
  4rng-assembly2_D  TM=9.891E-01  e=3.194E-06  Thermodesulfovibrio yellowstonii DSM 11347
  4qnc-assembly1_A  TM=9.718E-01  e=6.199E-05  Leptospira biflexa serovar Patoc strain 'Patoc 1 (Paris)'
  5uhs-assembly1_B  TM=9.202E-01  e=2.579E-04  Leptospira biflexa serovar Patoc strain 'Patoc 1 (Paris)'
  4x5m-assembly2_B  TM=8.613E-01  e=3.430E-04  Escherichia coli UMEA 3162-1

Sequence (97 aa):
MWEDKILKLKTMNFIDLIGLFAGMCVTISVIPQIVKVWKTKKVKAISLLTFSILTFGIMMWIIYGVLKNDLPIIITNSVSLFLNLIMIYFIIYYEKE